Protein AF-R8VXM8-F1 (afdb_monomer)

Mean predicted aligned error: 6.57 Å

Solvent-accessible surface area (backbone atoms only — not comparable to full-atom values): 8649 Å² total; per-residue (Å²): 129,88,82,77,80,74,74,57,79,42,49,24,25,29,63,42,78,37,69,68,56,48,99,82,65,29,46,37,22,30,25,34,38,38,71,89,43,88,90,57,66,48,57,67,19,36,44,47,81,78,44,28,50,71,30,37,60,74,46,64,68,44,44,29,34,30,43,57,49,95,88,55,45,40,33,50,74,44,62,68,83,74,75,65,82,84,48,77,81,73,92,82,83,84,91,76,86,83,92,84,81,93,67,97,72,86,87,64,95,89,63,77,56,66,59,97,85,43,45,63,69,66,40,66,48,88,50,102,90,47,71,51,73,55,67,131

Nearest PDB structures (foldseek):
  1t9h-assembly1_A  TM=6.965E-01  e=4.673E-02  Bacillus subtilis
  3jai-assembly1_cc  TM=6.884E-01  e=2.245E-01  Oryctolagus cuniculus
  3vto-assembly2_Q  TM=4.733E-01  e=1.779E-01  Muvirus mu
  3sgi-assembly1_A  TM=5.056E-01  e=6.390E-01  Mycobacterium tuberculosis
  3vto-assembly2_P  TM=3.996E-01  e=3.372E-01  Muvirus mu

Radius of gyration: 23.47 Å; Cα contacts (8 Å, |Δi|>4): 228; chains: 1; bounding box: 50×30×82 Å

Secondary structure (DSSP, 8-state):
---------EEEEEEEEEEEE-TTS-EEEEEEEESSSTT-PPSPEE--GGGSHHHHT--TT-EEEEEE-TTS-EEEEEESS----S---S-----SS-----SS----SSS--EETTEETTT---EETTEEPPPP-

pLDDT: mean 91.19, std 10.2, range [43.78, 98.25]

Organism: NCBI:txid1203606

Structure (mmCIF, N/CA/C/O backbone):
data_AF-R8VXM8-F1
#
_entry.id   AF-R8VXM8-F1
#
loop_
_atom_site.group_PDB
_atom_site.id
_atom_site.type_symbol
_atom_site.label_atom_id
_atom_site.label_alt_id
_atom_site.label_comp_id
_atom_site.label_asym_id
_atom_site.label_entity_id
_atom_site.label_seq_id
_atom_site.pdbx_PDB_ins_code
_atom_site.Cartn_x
_atom_site.Cartn_y
_atom_site.Cartn_z
_atom_site.occupancy
_atom_site.B_iso_or_equiv
_atom_site.auth_seq_id
_atom_site.auth_comp_id
_atom_site.auth_asym_id
_atom_site.auth_atom_id
_atom_site.pdbx_PDB_model_num
ATOM 1 N N . MET A 1 1 ? -6.978 19.017 39.119 1.00 49.22 1 MET A N 1
ATOM 2 C CA . MET A 1 1 ? -7.126 17.578 38.811 1.00 49.22 1 MET A CA 1
ATOM 3 C C . MET A 1 1 ? -6.065 17.244 37.779 1.00 49.22 1 MET A C 1
ATOM 5 O O . MET A 1 1 ? -5.981 18.011 36.827 1.00 49.22 1 MET A O 1
ATOM 9 N N . PRO A 1 2 ? -5.220 16.216 37.955 1.00 43.78 2 PRO A N 1
ATOM 10 C CA . PRO A 1 2 ? -4.319 15.823 36.886 1.00 43.78 2 PRO A CA 1
ATOM 11 C C . PRO A 1 2 ? -5.177 15.218 35.773 1.00 43.78 2 PRO A C 1
ATOM 13 O O . PRO A 1 2 ? -5.813 14.182 35.950 1.00 43.78 2 PRO A O 1
ATOM 16 N N . ASN A 1 3 ? -5.241 15.919 34.650 1.00 51.59 3 ASN A N 1
ATOM 17 C CA . ASN A 1 3 ? -5.705 15.419 33.367 1.00 51.59 3 ASN A CA 1
ATOM 18 C C . ASN A 1 3 ? -4.742 14.321 32.905 1.00 51.59 3 ASN A C 1
ATOM 20 O O . ASN A 1 3 ? -3.797 14.567 32.161 1.00 51.59 3 ASN A O 1
ATOM 24 N N . SER A 1 4 ? -4.943 13.098 33.388 1.00 52.44 4 SER A N 1
ATOM 25 C CA . SER A 1 4 ? -4.229 11.954 32.828 1.00 52.44 4 SER A CA 1
ATOM 26 C C . SER A 1 4 ? -4.879 11.610 31.491 1.00 52.44 4 SER A C 1
ATOM 28 O O . SER A 1 4 ? -5.724 10.723 31.413 1.00 52.44 4 SER A O 1
ATOM 30 N N . ASN A 1 5 ? -4.506 12.359 30.450 1.00 56.03 5 ASN A N 1
ATOM 31 C CA . ASN A 1 5 ? -4.751 12.023 29.050 1.00 56.03 5 ASN A CA 1
ATOM 32 C C . ASN A 1 5 ? -3.917 10.789 28.696 1.00 56.03 5 ASN A C 1
ATOM 34 O O . ASN A 1 5 ? -2.928 10.868 27.967 1.00 56.03 5 ASN A O 1
ATOM 38 N N . THR A 1 6 ? -4.279 9.634 29.248 1.00 61.75 6 THR A N 1
ATOM 39 C CA . THR A 1 6 ? -3.649 8.369 28.883 1.00 61.75 6 THR A CA 1
ATOM 40 C C . THR A 1 6 ? -4.278 7.901 27.574 1.00 61.75 6 THR A C 1
ATOM 42 O O . THR A 1 6 ? -5.149 7.034 27.557 1.00 61.75 6 THR A O 1
ATOM 45 N N . GLN A 1 7 ? -3.860 8.505 26.461 1.00 68.62 7 GLN A N 1
ATOM 46 C CA . GLN A 1 7 ? -4.148 7.975 25.130 1.00 68.62 7 GLN A CA 1
ATOM 47 C C . GLN A 1 7 ? -3.354 6.678 24.972 1.00 68.62 7 GLN A C 1
ATOM 49 O O . GLN A 1 7 ? -2.144 6.679 24.756 1.00 68.62 7 GLN A O 1
ATOM 54 N N . MET A 1 8 ? -4.038 5.557 25.182 1.00 81.50 8 MET A N 1
ATOM 55 C CA . MET A 1 8 ? -3.454 4.228 25.063 1.00 81.50 8 MET A CA 1
ATOM 56 C C . MET A 1 8 ? -3.533 3.753 23.617 1.00 81.50 8 MET A C 1
ATOM 58 O O . MET A 1 8 ? -4.564 3.904 22.961 1.00 81.50 8 MET A O 1
ATOM 62 N N . ILE A 1 9 ? -2.462 3.118 23.143 1.00 91.56 9 ILE A N 1
ATOM 63 C CA . ILE A 1 9 ? -2.531 2.302 21.931 1.00 91.56 9 ILE A CA 1
ATOM 64 C C . ILE A 1 9 ? -3.417 1.098 22.243 1.00 91.56 9 ILE A C 1
ATOM 66 O O . ILE A 1 9 ? -3.219 0.405 23.243 1.00 91.56 9 ILE A O 1
ATOM 70 N N . GLN A 1 10 ? -4.406 0.874 21.390 1.00 92.19 10 GLN A N 1
ATOM 71 C CA . GLN A 1 10 ? -5.374 -0.203 21.513 1.00 92.19 10 GLN A CA 1
ATOM 72 C C . GLN A 1 10 ? -5.130 -1.258 20.441 1.00 92.19 10 GLN A C 1
ATOM 74 O O . GLN A 1 10 ? -4.455 -1.029 19.436 1.00 92.19 10 GLN A O 1
ATOM 79 N N . LYS A 1 11 ? -5.700 -2.435 20.677 1.00 94.12 11 LYS A N 1
ATOM 80 C CA . LYS A 1 11 ? -5.648 -3.579 19.776 1.00 94.12 11 LYS A CA 1
ATOM 81 C C . LYS A 1 11 ? -7.068 -3.978 19.394 1.00 94.12 11 LYS A C 1
ATOM 83 O O . LYS A 1 11 ? -7.986 -3.848 20.204 1.00 94.12 11 LYS A O 1
ATOM 88 N N . GLY A 1 12 ? -7.250 -4.439 18.166 1.00 95.56 12 GLY A N 1
ATOM 89 C CA . GLY A 1 12 ? -8.543 -4.888 17.668 1.00 95.56 12 GLY A CA 1
ATOM 90 C C . GLY A 1 12 ? -8.430 -5.587 16.324 1.00 95.56 12 GLY A C 1
ATOM 91 O O . GLY A 1 12 ? -7.333 -5.759 15.795 1.00 95.56 12 GLY A O 1
ATOM 92 N N . LYS A 1 13 ? -9.567 -5.990 15.762 1.00 97.00 13 LYS A N 1
ATOM 93 C CA . LYS A 1 13 ? -9.639 -6.599 14.427 1.00 97.00 13 LYS A CA 1
ATOM 94 C C . LYS A 1 13 ? -10.330 -5.668 13.450 1.00 97.00 13 LYS A C 1
ATOM 96 O O . LYS A 1 13 ? -11.340 -5.063 13.800 1.00 97.00 13 LYS A O 1
ATOM 101 N N . ILE A 1 14 ? -9.830 -5.571 12.224 1.00 97.62 14 ILE A N 1
ATOM 102 C CA . ILE A 1 14 ? -10.522 -4.851 11.153 1.00 97.62 14 ILE A CA 1
ATOM 103 C C . ILE A 1 14 ? -11.934 -5.429 10.999 1.00 97.62 14 ILE A C 1
ATOM 105 O O . ILE A 1 14 ? -12.114 -6.638 10.868 1.00 97.62 14 ILE A O 1
ATOM 109 N N . SER A 1 15 ? -12.933 -4.555 10.995 1.00 96.88 15 SER A N 1
ATOM 110 C CA . SER A 1 15 ? -14.327 -4.888 10.704 1.00 96.88 15 SER A CA 1
ATOM 111 C C . SER A 1 15 ? -14.671 -4.586 9.247 1.00 96.88 15 SER A C 1
ATOM 113 O O . SER A 1 15 ? -15.324 -5.392 8.592 1.00 96.88 15 SER A O 1
ATOM 115 N N . SER A 1 16 ? -14.248 -3.429 8.734 1.00 97.56 16 SER A N 1
ATOM 116 C CA . SER A 1 16 ? -14.479 -3.008 7.350 1.00 97.56 16 SER A CA 1
ATOM 117 C C . SER A 1 16 ? -13.353 -2.098 6.870 1.00 97.56 16 SER A C 1
ATOM 119 O O . SER A 1 16 ? -12.735 -1.393 7.667 1.00 97.56 16 SER A O 1
ATOM 121 N N . ILE A 1 17 ? -13.117 -2.106 5.558 1.00 97.81 17 ILE A N 1
ATOM 122 C CA . ILE A 1 17 ? -12.285 -1.124 4.858 1.00 97.81 17 ILE A CA 1
ATOM 123 C C . ILE A 1 17 ? -13.224 -0.231 4.033 1.00 97.81 17 ILE A C 1
ATOM 125 O O . I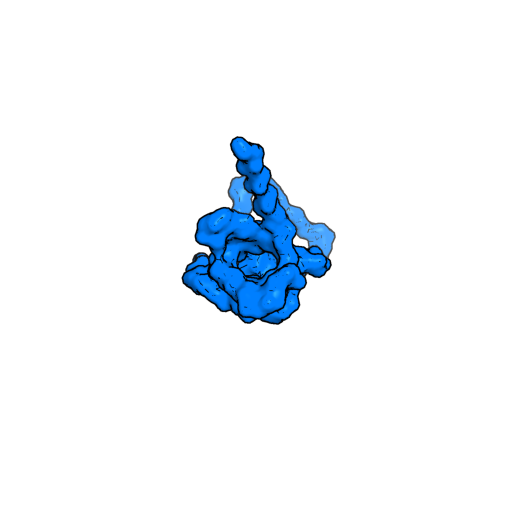LE A 1 17 ? -14.023 -0.730 3.227 1.00 97.81 17 ILE A O 1
ATOM 129 N N . GLU A 1 18 ? -13.155 1.084 4.233 1.00 96.75 18 GLU A N 1
ATOM 130 C CA . GLU A 1 18 ? -14.089 2.080 3.691 1.00 96.75 18 GLU A CA 1
ATOM 131 C C . GLU A 1 18 ? -13.439 3.464 3.483 1.00 96.75 18 GLU A C 1
ATOM 133 O O . GLU A 1 18 ? -12.223 3.634 3.593 1.00 96.75 18 GLU A O 1
ATOM 138 N N . GLY A 1 19 ? -14.252 4.468 3.157 1.00 95.19 19 GLY A N 1
ATOM 139 C CA . GLY A 1 19 ? -13.793 5.822 2.854 1.00 95.19 19 GLY A CA 1
ATOM 140 C C . GLY A 1 19 ? -13.464 6.034 1.381 1.00 95.19 19 GLY A C 1
ATOM 141 O O . GLY A 1 19 ? -13.457 5.094 0.581 1.00 95.19 19 GLY A O 1
ATOM 142 N N . GLU A 1 20 ? -13.206 7.295 1.046 1.00 96.31 20 GLU A N 1
ATOM 143 C CA . GLU A 1 20 ? -12.876 7.700 -0.316 1.00 96.31 20 GLU A CA 1
ATOM 144 C C . GLU A 1 20 ? -11.563 7.050 -0.770 1.00 96.31 20 GLU A C 1
ATOM 146 O O . GLU A 1 20 ? -10.606 7.012 0.019 1.00 96.31 20 GLU A O 1
ATOM 151 N N . PRO A 1 21 ? -11.504 6.527 -2.006 1.00 96.25 21 PRO A N 1
ATOM 152 C CA . PRO A 1 21 ? -10.272 6.011 -2.582 1.00 96.25 21 PRO A CA 1
ATOM 153 C C . PRO A 1 21 ? -9.202 7.098 -2.716 1.00 96.25 21 PRO A C 1
ATOM 155 O O . PRO A 1 21 ? -9.505 8.252 -3.023 1.00 96.25 21 PRO A O 1
ATOM 158 N N . ASP A 1 22 ? -7.938 6.734 -2.518 1.00 94.31 22 ASP A N 1
ATOM 159 C CA . ASP A 1 22 ? -6.815 7.600 -2.859 1.00 94.31 22 ASP A CA 1
ATOM 160 C C . ASP A 1 22 ? -6.442 7.509 -4.350 1.00 94.31 22 ASP A C 1
ATOM 162 O O . ASP A 1 22 ? -7.156 6.928 -5.169 1.00 94.31 22 ASP A O 1
ATOM 166 N N . ARG A 1 23 ? -5.305 8.111 -4.724 1.00 93.44 23 ARG A N 1
ATOM 167 C CA . ARG A 1 23 ? -4.813 8.145 -6.111 1.00 93.44 23 ARG A CA 1
ATOM 168 C C . ARG A 1 23 ? -4.587 6.760 -6.736 1.00 93.44 23 ARG A C 1
ATOM 170 O O . ARG A 1 23 ? -4.565 6.671 -7.957 1.00 93.44 23 ARG A O 1
ATOM 177 N N . ASN A 1 24 ? -4.384 5.723 -5.921 1.00 92.81 24 ASN A N 1
ATOM 178 C CA . ASN A 1 24 ? -4.174 4.347 -6.367 1.00 92.81 24 ASN A CA 1
ATOM 179 C C . ASN A 1 24 ? -5.495 3.553 -6.409 1.00 92.81 24 ASN A C 1
ATOM 181 O O . ASN A 1 24 ? -5.491 2.382 -6.773 1.00 92.81 24 ASN A O 1
ATOM 185 N N . GLY A 1 25 ? -6.625 4.171 -6.044 1.00 95.00 25 GLY A N 1
ATOM 186 C CA . GLY A 1 25 ? -7.909 3.487 -5.890 1.00 95.00 25 GLY A CA 1
ATOM 187 C C . GLY A 1 25 ? -8.074 2.791 -4.535 1.00 95.00 25 GLY A C 1
ATOM 188 O O . GLY A 1 25 ? -9.091 2.133 -4.307 1.00 95.00 25 GLY A O 1
ATOM 189 N N . ASP A 1 26 ? -7.121 2.963 -3.616 1.00 96.31 26 ASP A N 1
ATOM 190 C CA . ASP A 1 26 ? -7.148 2.306 -2.318 1.00 96.31 26 ASP A CA 1
ATOM 191 C C . ASP A 1 26 ? -7.982 3.094 -1.311 1.00 96.31 26 ASP A C 1
ATOM 193 O O . ASP A 1 26 ? -7.795 4.294 -1.096 1.00 96.31 26 ASP A O 1
ATOM 197 N N . LYS A 1 27 ? -8.893 2.397 -0.636 1.00 97.44 27 LYS A N 1
ATOM 198 C CA . LYS A 1 27 ? -9.699 2.959 0.449 1.00 97.44 27 LYS A CA 1
ATOM 199 C C . LYS A 1 27 ? -8.817 3.465 1.595 1.00 97.44 27 LYS A C 1
ATOM 201 O O . LYS A 1 27 ? -7.828 2.839 1.977 1.00 97.44 27 LYS A O 1
ATOM 206 N N . THR A 1 28 ? -9.203 4.598 2.171 1.00 97.88 28 THR A N 1
ATOM 207 C CA . THR A 1 28 ? -8.338 5.381 3.069 1.00 97.88 28 THR A CA 1
ATOM 208 C C . THR A 1 28 ? -8.644 5.224 4.553 1.00 97.88 28 THR A C 1
ATOM 210 O O . THR A 1 28 ? -7.869 5.699 5.387 1.00 97.88 28 THR A O 1
ATOM 213 N N . THR A 1 29 ? -9.742 4.555 4.909 1.00 98.06 29 THR A N 1
ATOM 214 C CA . THR A 1 29 ? -10.159 4.372 6.302 1.00 98.06 29 THR A CA 1
ATOM 215 C C . THR A 1 29 ? -10.614 2.944 6.581 1.00 98.06 29 THR A C 1
ATOM 217 O O . THR A 1 29 ? -10.975 2.188 5.682 1.00 98.06 29 THR A O 1
ATOM 220 N N . ALA A 1 30 ? -10.595 2.554 7.848 1.00 97.94 30 ALA A N 1
ATOM 221 C CA . ALA A 1 30 ? -11.103 1.268 8.289 1.00 97.94 30 ALA A CA 1
ATOM 222 C C . ALA A 1 30 ? -11.801 1.391 9.632 1.00 97.94 30 ALA A C 1
ATOM 224 O O . ALA A 1 30 ? -11.462 2.235 10.462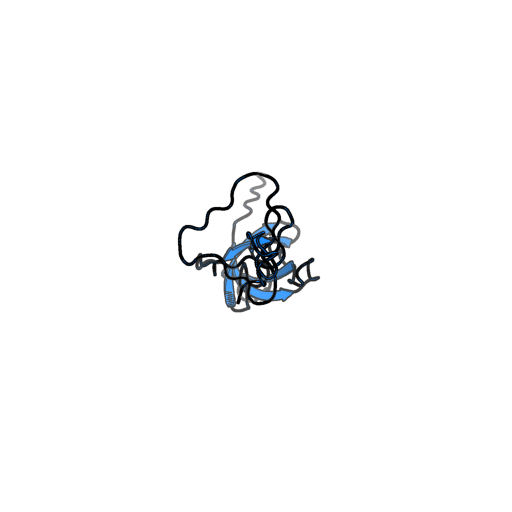 1.00 97.94 30 ALA A O 1
ATOM 225 N N . ARG A 1 31 ? -12.754 0.501 9.869 1.00 97.06 31 ARG A N 1
ATOM 226 C CA . ARG A 1 31 ? -13.348 0.317 11.188 1.00 97.06 31 ARG A CA 1
ATOM 227 C C . ARG A 1 31 ? -12.701 -0.853 11.890 1.00 97.06 31 ARG A C 1
ATOM 229 O O . ARG A 1 31 ? -12.377 -1.854 11.253 1.00 97.06 31 ARG A O 1
ATOM 236 N N . VAL A 1 32 ? -12.568 -0.745 13.202 1.00 96.62 32 VAL A N 1
ATOM 237 C CA . VAL A 1 32 ? -11.960 -1.768 14.045 1.00 96.62 32 VAL A CA 1
ATOM 238 C C . VAL A 1 32 ? -12.970 -2.206 15.097 1.00 96.62 32 VAL A C 1
ATOM 240 O O . VAL A 1 32 ? -13.711 -1.389 15.638 1.00 96.62 32 VAL A O 1
ATOM 243 N N . LEU A 1 33 ? -13.015 -3.503 15.371 1.00 95.31 33 LEU A N 1
ATOM 244 C CA . LEU A 1 33 ? -13.645 -4.066 16.554 1.00 95.31 33 LEU A CA 1
ATOM 245 C C . LEU A 1 33 ? -12.579 -4.135 17.664 1.00 95.31 33 LEU A C 1
ATOM 247 O O . LEU A 1 33 ? -11.633 -4.922 17.522 1.00 95.31 33 LEU A O 1
ATOM 251 N N . PRO A 1 34 ? -12.671 -3.309 18.721 1.00 93.75 34 PRO A N 1
ATOM 252 C CA . PRO A 1 34 ? -11.711 -3.305 19.822 1.00 93.75 34 PRO A CA 1
ATOM 253 C C . PRO A 1 34 ? -11.661 -4.658 20.538 1.00 93.75 34 PRO A C 1
ATOM 255 O O . PRO A 1 34 ? -12.698 -5.251 20.810 1.00 93.75 34 PRO A O 1
ATOM 258 N N . SER A 1 35 ? -10.470 -5.125 20.919 1.00 90.19 35 SER A N 1
ATOM 259 C CA . SER A 1 35 ? -10.318 -6.368 21.697 1.00 90.19 35 SER A CA 1
ATOM 260 C C . SER A 1 35 ? -10.747 -6.233 23.163 1.00 90.19 35 SER A C 1
ATOM 262 O O . SER A 1 35 ? -10.943 -7.238 23.834 1.00 90.19 35 SER A O 1
ATOM 264 N N . THR A 1 36 ? -10.830 -5.009 23.689 1.00 80.94 36 THR A N 1
ATOM 265 C CA . THR A 1 36 ? -11.153 -4.723 25.101 1.00 80.94 36 THR A CA 1
ATOM 266 C C . THR A 1 36 ? -12.601 -4.292 25.323 1.00 80.94 36 THR A C 1
ATOM 268 O O . THR A 1 36 ? -13.020 -4.137 26.467 1.00 80.94 36 THR A O 1
ATOM 271 N N . ALA A 1 37 ? -13.358 -4.073 24.249 1.00 72.25 37 ALA A N 1
ATOM 272 C CA . ALA A 1 37 ? -14.748 -3.648 24.296 1.00 72.25 37 ALA A CA 1
ATOM 273 C C . ALA A 1 37 ? -15.525 -4.409 23.223 1.00 72.25 37 ALA A C 1
ATOM 275 O O . ALA A 1 37 ? -15.705 -3.936 22.098 1.00 72.25 37 ALA A O 1
ATOM 276 N N . ASP A 1 38 ? -15.970 -5.608 23.590 1.00 60.81 38 ASP A N 1
ATOM 277 C CA . ASP A 1 38 ? -16.847 -6.403 22.743 1.00 60.81 38 ASP A CA 1
ATOM 278 C C . ASP A 1 38 ? -18.126 -5.602 22.482 1.00 60.81 38 ASP A C 1
ATOM 280 O O . ASP A 1 38 ? -18.760 -5.136 23.427 1.00 60.81 38 ASP A O 1
ATOM 284 N N . SER A 1 39 ? -18.493 -5.462 21.202 1.00 65.44 39 SER A N 1
ATOM 285 C CA . SER A 1 39 ? -19.744 -4.911 20.636 1.00 65.44 39 SER A CA 1
ATOM 286 C C . SER A 1 39 ? -19.803 -3.452 20.149 1.00 65.44 39 SER A C 1
ATOM 288 O O . SER A 1 39 ? -20.775 -3.117 19.471 1.00 65.44 39 SER A O 1
ATOM 290 N N . LEU A 1 40 ? -18.778 -2.609 20.337 1.00 83.62 40 LEU A N 1
ATOM 291 C CA . LEU A 1 40 ? -18.748 -1.266 19.724 1.00 83.62 40 LEU A CA 1
ATOM 292 C C . LEU A 1 40 ? -17.647 -1.144 18.667 1.00 83.62 40 LEU A C 1
ATOM 294 O O . LEU A 1 40 ? -16.463 -1.092 18.979 1.00 83.62 40 LEU A O 1
ATOM 298 N N . VAL A 1 41 ? -18.054 -1.064 17.399 1.00 89.62 41 VAL A N 1
ATOM 299 C CA . VAL A 1 41 ? -17.150 -0.795 16.275 1.00 89.62 41 VAL A CA 1
ATOM 300 C C . VAL A 1 41 ? -16.700 0.667 16.317 1.00 89.62 41 VAL A C 1
ATOM 302 O O . VAL A 1 41 ? -17.507 1.566 16.566 1.00 89.62 41 VAL A O 1
ATOM 305 N N . THR A 1 42 ? -15.420 0.925 16.046 1.00 92.56 42 THR A N 1
ATOM 306 C CA . THR A 1 42 ? -14.888 2.291 16.017 1.00 92.56 42 THR A CA 1
ATOM 307 C C . THR A 1 42 ? -15.573 3.151 14.948 1.00 92.56 42 THR A C 1
ATOM 309 O O . THR A 1 42 ? -16.130 2.669 13.950 1.00 92.56 42 THR A O 1
ATOM 312 N N . ARG A 1 43 ? -15.459 4.476 15.097 1.00 93.75 43 ARG A N 1
ATOM 313 C CA . ARG A 1 43 ? -15.562 5.383 13.944 1.00 93.75 43 ARG A CA 1
ATOM 314 C C . ARG A 1 43 ? -14.470 5.027 12.914 1.00 93.75 43 ARG A C 1
ATOM 316 O O . ARG A 1 43 ? -13.506 4.346 13.277 1.00 93.75 43 ARG A O 1
ATOM 323 N N . PRO A 1 44 ? -14.603 5.449 11.645 1.00 96.69 44 PRO A N 1
ATOM 324 C CA . PRO A 1 44 ? -13.573 5.191 10.644 1.00 96.69 44 PRO A CA 1
ATOM 325 C C . PRO A 1 44 ? -12.232 5.773 11.101 1.00 96.69 44 PRO A C 1
ATOM 327 O O . PRO A 1 44 ? -12.119 6.974 11.348 1.00 96.69 44 PRO A O 1
ATOM 330 N N . LEU A 1 45 ? -11.236 4.906 11.244 1.00 97.38 45 LEU A N 1
ATOM 331 C CA . LEU A 1 45 ? -9.860 5.260 11.558 1.00 97.38 45 LEU A CA 1
ATOM 332 C C . LEU A 1 45 ? -9.082 5.400 10.256 1.00 97.38 45 LEU A C 1
ATOM 334 O O . LEU A 1 45 ? -9.286 4.634 9.315 1.00 97.38 45 LEU A O 1
ATOM 338 N N . THR A 1 46 ? -8.165 6.358 10.203 1.00 98.12 46 THR A N 1
ATOM 339 C CA . THR A 1 46 ? -7.323 6.571 9.025 1.00 98.12 46 THR A CA 1
ATOM 340 C C . THR A 1 46 ? -6.370 5.394 8.838 1.00 98.12 46 THR A C 1
ATOM 342 O O . THR A 1 46 ? -5.674 4.999 9.774 1.00 98.12 46 THR A O 1
ATOM 345 N N . ILE A 1 47 ? -6.294 4.865 7.618 1.00 98.25 47 ILE A N 1
ATOM 346 C CA . ILE A 1 47 ? -5.235 3.945 7.202 1.00 98.25 47 ILE A CA 1
ATOM 347 C C . ILE A 1 47 ? -4.0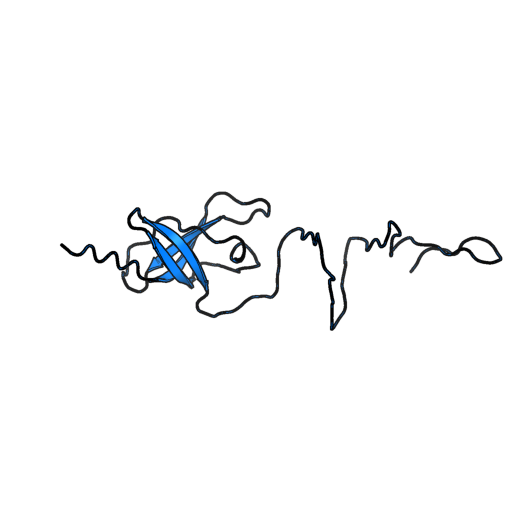75 4.806 6.675 1.00 98.25 47 ILE A C 1
ATOM 349 O O . ILE A 1 47 ? -4.251 5.517 5.671 1.00 98.25 47 ILE A O 1
ATOM 353 N N . PRO A 1 48 ? -2.891 4.795 7.316 1.00 96.75 48 PRO A N 1
ATOM 354 C CA . PRO A 1 48 ? -1.703 5.435 6.761 1.00 96.75 48 PRO A CA 1
ATOM 355 C C . PRO A 1 48 ? -1.397 4.897 5.365 1.00 96.75 48 PRO A C 1
ATOM 357 O O . PRO A 1 48 ? -1.622 3.723 5.094 1.00 96.75 48 PRO A O 1
ATOM 360 N N . TRP A 1 49 ? -0.856 5.739 4.484 1.00 94.25 49 TRP A N 1
ATOM 361 C CA . TRP A 1 49 ? -0.630 5.396 3.073 1.00 94.25 49 TRP A CA 1
ATOM 362 C C . TRP A 1 49 ? 0.143 4.080 2.867 1.00 94.25 49 TRP A C 1
ATOM 364 O O . TRP A 1 49 ? -0.159 3.344 1.939 1.00 94.25 49 TRP A O 1
ATOM 374 N N . TYR A 1 50 ? 1.080 3.749 3.761 1.00 92.88 50 TYR A N 1
ATOM 375 C CA . TYR A 1 50 ? 1.903 2.538 3.684 1.00 92.88 50 TYR A CA 1
ATOM 376 C C . TYR A 1 50 ? 1.186 1.253 4.143 1.00 92.88 50 TYR A C 1
ATOM 378 O O . TYR A 1 50 ? 1.765 0.176 4.063 1.00 92.88 50 TYR A O 1
ATOM 386 N N . LEU A 1 51 ? -0.051 1.349 4.646 1.00 96.62 51 LEU A N 1
ATOM 387 C CA . LEU A 1 51 ? -0.901 0.206 5.012 1.00 96.62 51 LEU A CA 1
ATOM 388 C C . LEU A 1 51 ? -2.123 0.054 4.095 1.00 96.62 51 LEU A C 1
ATOM 390 O O . LEU A 1 51 ? -2.994 -0.775 4.359 1.00 96.62 51 LEU A O 1
ATOM 394 N N . ARG A 1 52 ? -2.229 0.868 3.045 1.00 95.94 52 ARG A N 1
ATOM 395 C CA . ARG A 1 52 ? -3.347 0.805 2.099 1.00 95.94 52 ARG A CA 1
ATOM 396 C C . ARG A 1 52 ? -3.122 -0.280 1.051 1.00 95.94 52 ARG A C 1
ATOM 398 O O . ARG A 1 52 ? -1.983 -0.687 0.814 1.00 95.94 52 ARG A O 1
ATOM 405 N N . GLY A 1 53 ? -4.220 -0.735 0.449 1.00 95.00 53 GLY A N 1
ATOM 406 C CA . GLY A 1 53 ? -4.206 -1.682 -0.665 1.00 95.00 53 GLY A CA 1
ATOM 407 C C . GLY A 1 53 ? -3.390 -2.942 -0.394 1.00 95.00 53 GLY A C 1
ATOM 408 O O . GLY A 1 53 ? -3.294 -3.415 0.743 1.00 95.00 53 GLY A O 1
ATOM 409 N N . ASP A 1 54 ? -2.742 -3.435 -1.446 1.00 95.38 54 ASP A N 1
ATOM 410 C CA . ASP A 1 54 ? -1.873 -4.615 -1.400 1.00 95.38 54 ASP A CA 1
ATOM 411 C C . ASP A 1 54 ? -0.613 -4.405 -0.544 1.00 95.38 54 ASP A C 1
ATOM 413 O O . ASP A 1 54 ? -0.012 -5.379 -0.098 1.00 95.38 54 ASP A O 1
ATOM 417 N N . MET A 1 55 ? -0.216 -3.153 -0.270 1.00 94.69 55 MET A N 1
ATOM 418 C CA . MET A 1 55 ? 0.959 -2.859 0.559 1.00 94.69 55 MET A CA 1
ATOM 419 C C . MET A 1 55 ? 0.732 -3.262 2.015 1.00 94.69 55 MET A C 1
ATOM 421 O O . MET A 1 55 ? 1.566 -3.946 2.601 1.00 94.69 55 MET A O 1
ATOM 425 N N . GLY A 1 56 ? -0.398 -2.856 2.603 1.00 94.81 56 GLY A N 1
ATOM 426 C CA . GLY A 1 56 ? -0.766 -3.282 3.956 1.00 94.81 56 GLY A CA 1
ATOM 427 C C . GLY A 1 56 ? -1.538 -4.593 3.991 1.00 94.81 56 GLY A C 1
ATOM 428 O O . GLY A 1 56 ? -1.505 -5.288 5.007 1.00 94.81 56 GLY A O 1
ATOM 429 N N . ASN A 1 57 ? -2.224 -4.936 2.896 1.00 95.69 57 ASN A N 1
ATOM 430 C CA . ASN A 1 57 ? -3.092 -6.104 2.773 1.00 95.69 57 ASN A CA 1
ATOM 431 C C . ASN A 1 57 ? -4.050 -6.235 3.978 1.00 95.69 57 ASN A C 1
ATOM 433 O O . ASN A 1 57 ? -4.133 -7.272 4.639 1.00 95.69 57 ASN A O 1
ATOM 437 N N . LEU A 1 58 ? -4.710 -5.124 4.328 1.00 96.69 58 LEU A N 1
ATOM 438 C CA . LEU A 1 58 ? -5.695 -5.080 5.405 1.00 96.69 58 LEU A CA 1
ATOM 439 C C . LEU A 1 58 ? -7.036 -5.622 4.907 1.00 96.69 58 LEU A C 1
ATOM 441 O O . LEU A 1 58 ? -7.599 -5.132 3.930 1.00 96.69 58 LEU A O 1
ATOM 445 N N . SER A 1 59 ? -7.597 -6.578 5.638 1.00 96.38 59 SER A N 1
ATOM 446 C CA . SER A 1 59 ? -8.919 -7.141 5.369 1.00 96.38 59 SER A CA 1
ATOM 447 C C . SER A 1 59 ? -9.676 -7.382 6.677 1.00 96.38 59 SER A C 1
ATOM 449 O O . SER A 1 59 ? -9.051 -7.444 7.739 1.00 96.38 59 SER A O 1
ATOM 451 N N . PRO A 1 60 ? -11.012 -7.544 6.645 1.00 97.31 60 PRO A N 1
ATOM 452 C CA . PRO A 1 60 ? -11.770 -7.929 7.829 1.00 97.31 60 PRO A CA 1
ATOM 453 C C . PRO A 1 60 ? -11.162 -9.144 8.542 1.00 97.31 60 PRO A C 1
ATOM 455 O O . PR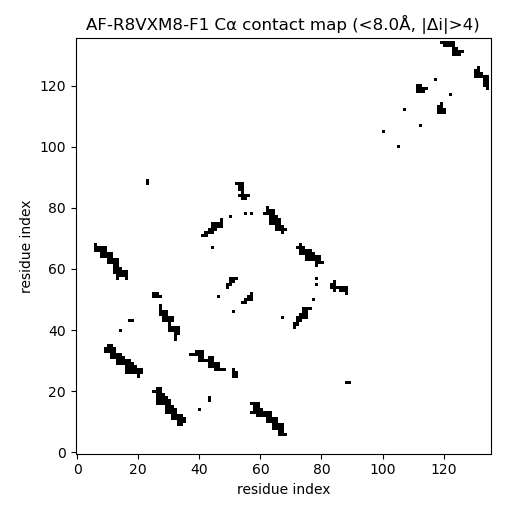O A 1 60 ? -10.727 -10.101 7.902 1.00 97.31 60 PRO A O 1
ATOM 458 N N . GLY A 1 61 ? -11.111 -9.088 9.872 1.00 96.25 61 GLY A N 1
ATOM 459 C CA . GLY A 1 61 ? -10.503 -10.109 10.725 1.00 96.25 61 GLY A CA 1
ATOM 460 C C . GLY A 1 61 ? -9.005 -9.928 10.993 1.00 96.25 61 GLY A C 1
ATOM 461 O O . GLY A 1 61 ? -8.529 -10.475 11.989 1.00 96.25 61 GLY A O 1
ATOM 462 N N . VAL A 1 62 ? -8.285 -9.136 10.185 1.00 97.19 62 VAL A N 1
ATOM 463 C CA . VAL A 1 62 ? -6.866 -8.824 10.428 1.00 97.19 62 VAL A CA 1
ATOM 464 C C . VAL A 1 62 ? -6.726 -8.055 11.732 1.00 97.19 62 VAL A C 1
ATOM 466 O O . VAL A 1 62 ? -7.442 -7.087 11.987 1.00 97.19 62 VAL A O 1
ATOM 469 N N . GLU A 1 63 ? -5.799 -8.502 12.568 1.00 97.19 63 GLU A N 1
ATOM 470 C CA . GLU A 1 63 ? -5.545 -7.910 13.870 1.00 97.19 63 GLU A CA 1
ATOM 471 C C . GLU A 1 63 ? -4.572 -6.731 13.748 1.00 97.19 63 GLU A C 1
ATOM 473 O O . GLU A 1 63 ? -3.522 -6.841 13.114 1.00 97.19 63 GLU A O 1
ATOM 478 N N . VAL A 1 64 ? -4.9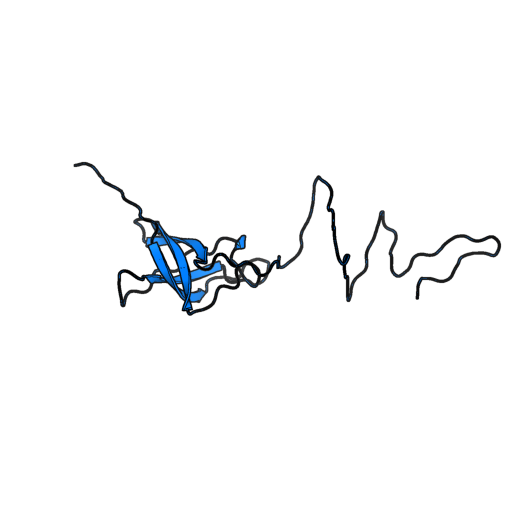21 -5.592 14.348 1.00 97.62 64 VAL A N 1
ATOM 479 C CA . VAL A 1 64 ? -4.188 -4.327 14.224 1.00 97.62 64 VAL A CA 1
ATOM 480 C C . VAL A 1 64 ? -3.995 -3.641 15.573 1.00 97.62 64 VAL A C 1
ATOM 482 O O . VAL A 1 64 ? -4.838 -3.740 16.469 1.00 97.62 64 VAL A O 1
ATOM 485 N N . ALA A 1 65 ? -2.895 -2.901 15.688 1.00 96.69 65 ALA A N 1
ATOM 486 C CA . ALA A 1 65 ? -2.737 -1.852 16.684 1.00 96.69 65 ALA A CA 1
ATOM 487 C C . ALA A 1 65 ? -3.243 -0.528 16.103 1.00 96.69 65 ALA A C 1
ATOM 489 O O . ALA A 1 65 ? -2.952 -0.192 14.952 1.00 96.69 65 ALA A O 1
ATOM 490 N N . TYR A 1 66 ? -3.974 0.245 16.897 1.00 95.69 66 TYR A N 1
ATOM 491 C CA . TYR A 1 66 ? -4.496 1.548 16.501 1.00 95.69 66 TYR A CA 1
ATOM 492 C C . TYR A 1 66 ? -4.473 2.529 17.67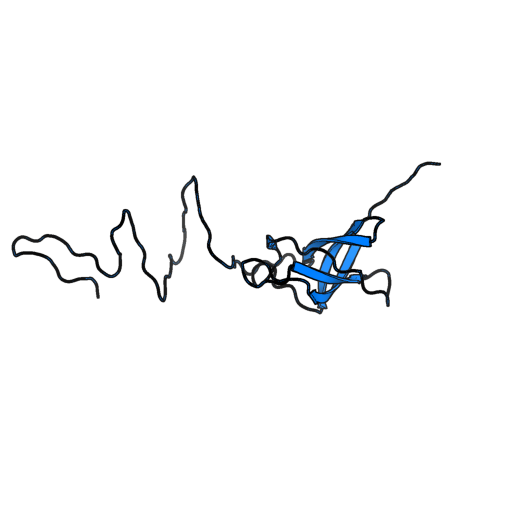4 1.00 95.69 66 TYR A C 1
ATOM 494 O O . TYR A 1 66 ? -4.472 2.138 18.841 1.00 95.69 66 TYR A O 1
ATOM 502 N N . ALA A 1 67 ? -4.454 3.819 17.358 1.00 93.94 67 ALA A N 1
ATOM 503 C CA . ALA A 1 67 ? -4.601 4.894 18.329 1.00 93.94 67 ALA A CA 1
ATOM 504 C C . ALA A 1 67 ? -5.878 5.678 18.031 1.00 93.94 67 ALA A C 1
ATOM 506 O O . ALA A 1 67 ? -6.245 5.864 16.867 1.00 93.94 67 ALA A O 1
ATOM 507 N N . MET A 1 68 ? -6.540 6.141 19.088 1.00 90.69 68 MET A N 1
ATOM 508 C CA . MET A 1 68 ? -7.759 6.932 18.998 1.00 90.69 68 MET A CA 1
ATOM 509 C C . MET A 1 68 ? -7.619 8.172 19.879 1.00 90.69 68 MET A C 1
ATOM 511 O O . MET A 1 68 ? -7.178 8.084 21.026 1.00 90.69 68 MET A O 1
ATOM 515 N N . PHE A 1 69 ? -7.969 9.320 19.319 1.00 90.25 69 PHE A N 1
ATOM 516 C CA . PHE A 1 69 ? -8.022 10.595 20.014 1.00 90.25 69 PHE A CA 1
ATOM 517 C C . PHE A 1 69 ? -9.357 10.741 20.753 1.00 90.25 69 PHE A C 1
ATOM 519 O O . PHE A 1 69 ? -10.318 10.008 20.509 1.00 90.25 69 PHE A O 1
ATOM 526 N N . GLU A 1 70 ? -9.428 11.708 21.664 1.00 87.56 70 GLU A N 1
ATOM 527 C CA . GLU A 1 70 ? -10.615 11.956 22.495 1.00 87.56 70 GLU A CA 1
ATOM 528 C C . GLU A 1 70 ? -11.855 12.362 21.684 1.00 87.56 70 GLU A C 1
ATOM 530 O O . GLU A 1 70 ? -12.980 12.112 22.110 1.00 87.56 70 GLU A O 1
ATOM 535 N N . ASP A 1 71 ? -11.670 12.929 20.489 1.00 88.00 71 ASP A N 1
ATOM 536 C CA . ASP A 1 71 ? -12.756 13.263 19.557 1.00 88.00 71 ASP A CA 1
ATOM 537 C C . ASP A 1 71 ? -13.281 12.045 18.758 1.00 88.00 71 ASP A C 1
ATOM 539 O O . ASP A 1 71 ? -14.193 12.162 17.929 1.00 88.00 71 ASP A O 1
ATOM 543 N N . GLY A 1 72 ? -12.719 10.856 19.007 1.00 86.50 72 GLY A N 1
ATOM 544 C CA . GLY A 1 72 ? -13.054 9.599 18.344 1.00 86.50 72 GLY A CA 1
ATOM 545 C C . GLY A 1 72 ? -12.453 9.439 16.947 1.00 86.50 72 GLY A C 1
ATOM 546 O O . GLY A 1 72 ? -12.771 8.459 16.272 1.00 86.50 72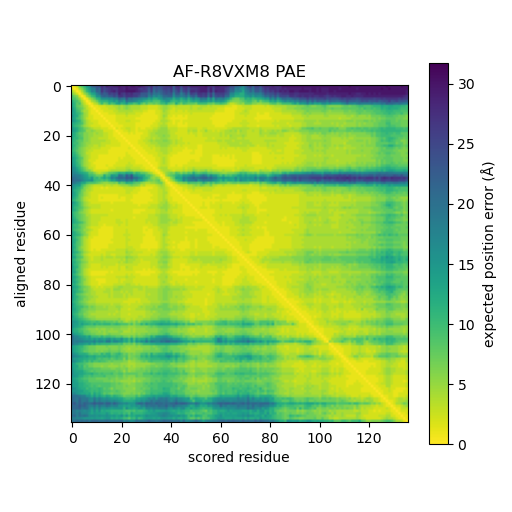 GLY A O 1
ATOM 547 N N . THR A 1 73 ? -11.621 10.378 16.488 1.00 91.75 73 THR A N 1
ATOM 548 C CA . THR A 1 73 ? -10.772 10.182 15.307 1.00 91.75 73 THR A CA 1
ATOM 549 C C . THR A 1 73 ? -9.542 9.355 15.676 1.00 91.75 73 THR A C 1
ATOM 551 O O . THR A 1 73 ? -9.251 9.125 16.849 1.00 91.75 73 THR A O 1
ATOM 554 N N . GLY A 1 74 ? -8.805 8.859 14.686 1.00 94.62 74 GLY A N 1
ATOM 555 C CA . GLY A 1 74 ? -7.615 8.066 14.958 1.00 94.62 74 GLY A CA 1
ATOM 556 C C . GLY A 1 74 ? -6.998 7.467 13.710 1.00 94.62 74 GLY A C 1
ATOM 557 O O . GLY A 1 74 ? -7.394 7.776 12.581 1.00 94.62 74 GLY A O 1
ATOM 558 N N . LEU A 1 75 ? -6.021 6.597 13.933 1.00 97.12 75 LEU A N 1
ATOM 559 C CA . LEU A 1 75 ? -5.277 5.931 12.879 1.00 97.12 75 LEU A CA 1
ATOM 560 C C . LEU A 1 75 ? -4.887 4.509 13.269 1.00 97.12 75 LEU A C 1
ATOM 562 O O . LEU A 1 75 ? -4.624 4.207 14.436 1.00 97.12 75 LEU A O 1
ATOM 566 N N . ILE A 1 76 ? -4.802 3.655 12.258 1.00 97.75 76 ILE A N 1
ATOM 567 C CA . ILE A 1 76 ? -4.172 2.343 12.377 1.00 97.75 76 ILE A CA 1
ATOM 568 C C . ILE A 1 76 ? -2.659 2.537 12.347 1.00 97.75 76 ILE A C 1
ATOM 570 O O . ILE A 1 76 ? -2.145 3.298 11.534 1.00 97.75 76 ILE A O 1
ATOM 574 N N . LEU A 1 77 ? -1.953 1.854 13.243 1.00 96.38 77 LEU A N 1
ATOM 575 C CA . LEU A 1 77 ? -0.502 1.961 13.377 1.00 96.38 77 LEU A CA 1
ATOM 576 C C . LEU A 1 77 ? 0.213 0.828 12.645 1.00 96.38 77 LEU A C 1
ATOM 578 O O . LEU A 1 77 ? 1.202 1.067 11.963 1.00 96.38 77 LEU A O 1
ATOM 582 N N . SER A 1 78 ? -0.276 -0.403 12.797 1.00 96.75 78 SER A N 1
ATOM 583 C CA . SER A 1 78 ? 0.328 -1.587 12.183 1.00 96.75 78 SER A CA 1
ATOM 584 C C . SER A 1 78 ? -0.609 -2.785 12.263 1.00 96.75 78 SER A C 1
ATOM 586 O O . SER A 1 78 ? -1.478 -2.853 13.138 1.00 96.75 78 SER A O 1
ATOM 588 N N . ARG A 1 79 ? -0.367 -3.773 11.400 1.00 96.94 79 ARG A N 1
ATOM 589 C CA . ARG A 1 79 ? -0.809 -5.149 11.634 1.00 96.94 79 ARG A CA 1
ATOM 590 C C . ARG A 1 79 ? -0.049 -5.754 12.807 1.00 96.94 79 ARG A C 1
ATOM 592 O O . ARG A 1 79 ? 1.117 -5.429 13.032 1.00 96.94 79 ARG A O 1
ATOM 599 N N . MET A 1 80 ? -0.720 -6.627 13.544 1.00 96.88 80 MET A N 1
ATOM 600 C CA . MET A 1 80 ? -0.153 -7.304 14.712 1.00 96.88 80 MET A CA 1
ATOM 601 C C . MET A 1 80 ? 0.668 -8.543 14.355 1.00 96.88 80 MET A C 1
ATOM 603 O O . MET A 1 80 ? 1.406 -9.028 15.206 1.00 96.88 80 MET A O 1
ATOM 607 N N . ASP A 1 81 ? 0.558 -9.044 13.124 1.00 95.75 81 ASP A N 1
ATOM 608 C CA . ASP A 1 81 ? 1.378 -10.151 12.622 1.00 95.75 81 ASP A CA 1
ATOM 609 C C . ASP A 1 81 ? 2.756 -9.707 12.107 1.00 95.75 81 ASP A C 1
ATOM 611 O O . ASP A 1 81 ? 3.634 -10.544 11.943 1.00 95.75 81 ASP A O 1
ATOM 615 N N . GLY A 1 82 ? 2.971 -8.404 11.896 1.00 93.56 82 GLY A N 1
ATOM 616 C CA . GLY A 1 82 ? 4.250 -7.855 11.433 1.00 93.56 82 GLY A CA 1
ATOM 617 C C . GLY A 1 82 ? 4.596 -8.182 9.977 1.00 93.56 82 GLY A C 1
ATOM 618 O O . GLY A 1 82 ? 5.699 -7.864 9.536 1.00 93.56 82 GLY A O 1
ATOM 619 N N . GLU A 1 83 ? 3.675 -8.790 9.231 1.00 92.88 83 GLU A N 1
ATOM 620 C CA . GLU A 1 83 ? 3.908 -9.224 7.857 1.00 92.88 83 GLU A CA 1
ATOM 621 C C . GLU A 1 83 ? 3.810 -8.055 6.870 1.00 92.88 83 GLU A C 1
ATOM 623 O O . GLU A 1 83 ? 2.913 -7.209 6.953 1.00 92.88 83 GLU A O 1
ATOM 628 N N . TRP A 1 84 ? 4.699 -8.055 5.876 1.00 93.56 84 TRP A N 1
ATOM 629 C CA . TRP A 1 84 ? 4.630 -7.172 4.715 1.00 93.56 84 TRP A CA 1
ATOM 630 C C . TRP A 1 84 ? 4.836 -8.002 3.444 1.00 93.56 84 TRP A C 1
ATOM 632 O O . TRP A 1 84 ? 5.889 -8.624 3.299 1.00 93.56 84 TRP A O 1
ATOM 642 N N . PRO A 1 85 ? 3.887 -8.003 2.489 1.00 92.69 85 PRO A N 1
ATOM 643 C CA . PRO A 1 85 ? 4.000 -8.806 1.269 1.00 92.69 85 PRO A CA 1
ATOM 644 C C . PRO A 1 85 ? 5.139 -8.383 0.323 1.00 92.69 85 PRO A C 1
ATOM 646 O O . PRO A 1 85 ? 5.334 -9.027 -0.703 1.00 92.69 85 PRO A O 1
ATOM 649 N N . GLY A 1 86 ? 5.879 -7.308 0.626 1.00 93.56 86 GLY A N 1
ATOM 650 C CA . GLY A 1 86 ? 6.956 -6.803 -0.232 1.00 93.56 86 GLY A CA 1
ATOM 651 C C . GLY A 1 86 ? 6.449 -6.088 -1.488 1.00 93.56 86 GLY A C 1
ATOM 652 O O . GLY A 1 86 ? 7.188 -5.952 -2.460 1.00 93.56 86 GLY A O 1
ATOM 653 N N . ILE A 1 87 ? 5.190 -5.638 -1.477 1.00 93.69 87 ILE A N 1
ATOM 654 C CA . ILE A 1 87 ? 4.531 -4.964 -2.599 1.00 93.69 87 ILE A CA 1
ATOM 655 C C . ILE A 1 87 ? 4.432 -3.469 -2.297 1.00 93.69 87 ILE A C 1
ATOM 657 O O . ILE A 1 87 ? 4.041 -3.077 -1.196 1.00 93.69 87 ILE A O 1
ATOM 661 N N . VAL A 1 88 ? 4.759 -2.640 -3.290 1.00 93.69 88 VAL A N 1
ATOM 662 C CA . VAL A 1 88 ? 4.482 -1.199 -3.289 1.00 93.69 88 VAL A CA 1
ATOM 663 C C . VAL A 1 88 ? 3.612 -0.889 -4.513 1.00 93.69 88 VAL A C 1
ATOM 665 O O . VAL A 1 88 ? 4.108 -1.006 -5.633 1.00 93.69 88 VAL A O 1
ATOM 668 N N . PRO A 1 89 ? 2.326 -0.545 -4.332 1.00 92.12 89 PRO A N 1
ATOM 669 C CA . PRO A 1 89 ? 1.413 -0.285 -5.435 1.00 92.12 89 PRO A CA 1
ATOM 670 C C . PRO A 1 89 ? 1.594 1.122 -6.018 1.00 92.12 89 PRO A C 1
ATOM 672 O O . PRO A 1 89 ? 1.897 2.089 -5.308 1.00 92.12 89 PRO A O 1
ATOM 675 N N . GLY A 1 90 ? 1.312 1.238 -7.315 1.00 90.69 90 GLY A N 1
ATOM 676 C CA . GLY A 1 90 ? 1.384 2.489 -8.068 1.00 90.69 90 GLY A CA 1
ATOM 677 C C . GLY A 1 90 ? 2.809 2.928 -8.419 1.00 90.69 90 GLY A C 1
ATOM 678 O O . GLY A 1 90 ? 3.792 2.233 -8.162 1.00 90.69 90 GLY A O 1
ATOM 679 N N . ASP A 1 91 ? 2.908 4.110 -9.026 1.00 91.00 91 ASP A N 1
ATOM 680 C CA . ASP A 1 91 ? 4.174 4.628 -9.543 1.00 91.00 91 ASP A CA 1
ATOM 681 C C . ASP A 1 91 ? 5.103 5.139 -8.429 1.00 91.00 91 ASP A C 1
ATOM 683 O O . ASP A 1 91 ? 4.696 5.873 -7.517 1.00 91.00 91 ASP A O 1
ATOM 687 N N . ILE A 1 92 ? 6.396 4.821 -8.558 1.00 92.25 92 ILE A N 1
ATOM 688 C CA . ILE A 1 92 ? 7.466 5.268 -7.658 1.00 92.25 92 ILE A CA 1
ATOM 689 C C . ILE A 1 92 ? 8.437 6.170 -8.423 1.00 92.25 92 ILE A C 1
ATOM 691 O O . ILE A 1 92 ? 8.934 5.818 -9.489 1.00 92.25 92 ILE A O 1
ATOM 695 N N . THR A 1 93 ? 8.766 7.332 -7.852 1.00 94.12 93 THR A N 1
ATOM 696 C CA . THR A 1 93 ? 9.780 8.249 -8.397 1.00 94.12 93 THR A CA 1
ATOM 697 C C . THR A 1 93 ? 10.938 8.422 -7.419 1.00 94.12 93 THR A C 1
ATOM 699 O O . THR A 1 93 ? 10.747 8.899 -6.300 1.00 94.12 93 THR A O 1
ATOM 702 N N . ILE A 1 94 ? 12.159 8.115 -7.863 1.00 94.25 94 ILE A N 1
ATOM 703 C CA . ILE A 1 94 ? 13.396 8.334 -7.100 1.00 94.25 94 ILE A CA 1
ATOM 704 C C . ILE A 1 94 ? 14.048 9.628 -7.596 1.00 94.25 94 ILE A C 1
ATOM 706 O O . ILE A 1 94 ? 14.577 9.683 -8.701 1.00 94.25 94 ILE A O 1
ATOM 710 N N . LYS A 1 95 ? 14.013 10.690 -6.782 1.00 96.44 95 LYS A N 1
ATOM 711 C CA . LYS A 1 95 ? 14.593 11.996 -7.158 1.00 96.44 95 LYS A CA 1
ATOM 712 C C . LYS A 1 95 ? 16.110 12.071 -6.971 1.00 96.44 95 LYS A C 1
ATOM 714 O O . LYS A 1 95 ? 16.774 12.850 -7.646 1.00 96.44 95 LYS A O 1
ATOM 719 N N . LYS A 1 96 ? 16.648 11.322 -6.006 1.00 95.62 96 LYS A N 1
ATOM 720 C CA . LYS A 1 96 ? 18.073 11.308 -5.655 1.00 95.62 96 LYS A CA 1
ATOM 721 C C . LYS A 1 96 ? 18.440 9.954 -5.054 1.00 95.62 96 LYS A C 1
ATOM 723 O O . LYS A 1 96 ? 17.656 9.404 -4.287 1.00 95.62 96 LYS A O 1
ATOM 728 N N . GLY A 1 97 ? 19.645 9.477 -5.354 1.00 93.88 97 GLY A N 1
ATOM 729 C CA . GLY A 1 97 ? 20.167 8.190 -4.889 1.00 93.88 97 GLY A CA 1
ATOM 730 C C . GLY A 1 97 ? 20.321 7.187 -6.029 1.00 93.88 97 GLY A C 1
ATOM 731 O O . GLY A 1 97 ? 20.136 7.536 -7.192 1.00 93.88 97 GLY A O 1
ATOM 732 N N . ALA A 1 98 ? 20.680 5.955 -5.679 1.00 92.75 98 ALA A N 1
ATOM 733 C CA . ALA A 1 98 ? 20.768 4.828 -6.600 1.00 92.75 98 ALA A CA 1
ATOM 734 C C . ALA A 1 98 ? 19.767 3.744 -6.182 1.00 92.75 98 ALA A C 1
ATOM 736 O O . ALA A 1 98 ? 19.526 3.552 -4.989 1.00 92.75 98 ALA A O 1
ATOM 737 N N . LEU A 1 99 ? 19.206 3.040 -7.165 1.00 93.31 99 LEU A N 1
ATOM 738 C CA . LEU A 1 99 ? 18.455 1.808 -6.947 1.00 93.31 99 LEU A CA 1
ATOM 739 C C . LEU A 1 99 ? 19.393 0.624 -7.200 1.00 93.31 99 LEU A C 1
ATOM 741 O O . LEU A 1 99 ? 19.946 0.508 -8.291 1.00 93.31 99 LEU A O 1
ATOM 745 N N . THR A 1 100 ? 19.548 -0.253 -6.209 1.00 92.88 100 THR A N 1
ATOM 746 C CA . THR A 1 100 ? 20.357 -1.475 -6.318 1.00 92.88 100 THR A CA 1
ATOM 747 C C . THR A 1 100 ? 19.460 -2.692 -6.136 1.00 92.88 100 THR A C 1
ATOM 749 O O . THR A 1 100 ? 18.750 -2.786 -5.138 1.00 92.88 100 THR A O 1
ATOM 752 N N . VAL A 1 101 ? 19.533 -3.642 -7.069 1.00 93.00 101 VAL A N 1
ATOM 753 C CA . VAL A 1 101 ? 18.854 -4.944 -6.996 1.00 93.00 101 VAL A CA 1
ATOM 754 C C . VAL A 1 101 ? 19.926 -6.021 -6.861 1.00 93.00 101 VAL A C 1
ATOM 756 O O . VAL A 1 101 ? 20.826 -6.088 -7.693 1.00 93.00 101 VAL A O 1
ATOM 759 N N . GLN A 1 102 ? 19.876 -6.814 -5.788 1.00 91.69 102 GLN A N 1
ATOM 760 C CA . GLN A 1 102 ? 20.939 -7.778 -5.464 1.00 91.69 102 GLN A CA 1
ATOM 761 C C . GLN A 1 102 ? 20.687 -9.192 -6.012 1.00 91.69 102 GLN A C 1
ATOM 763 O O . GLN A 1 102 ? 21.646 -9.936 -6.188 1.00 91.69 102 GLN A O 1
ATOM 768 N N . ASP A 1 103 ? 19.434 -9.568 -6.290 1.00 88.38 103 ASP A N 1
ATOM 769 C CA . ASP A 1 103 ? 19.059 -10.916 -6.742 1.00 88.38 103 ASP A CA 1
ATOM 770 C C . ASP A 1 103 ? 17.883 -10.868 -7.743 1.00 88.38 103 ASP A C 1
ATOM 772 O O . ASP A 1 103 ? 17.115 -9.906 -7.746 1.00 88.38 103 ASP A O 1
ATOM 776 N N . LYS A 1 104 ? 17.756 -11.896 -8.598 1.00 81.25 104 LYS A N 1
ATOM 777 C CA . LYS A 1 104 ? 16.667 -12.180 -9.575 1.00 81.25 104 LYS A CA 1
ATOM 778 C C . LYS A 1 104 ? 16.318 -11.117 -10.635 1.00 81.25 104 LYS A C 1
ATOM 780 O O . LYS A 1 104 ? 15.563 -11.427 -11.554 1.00 81.25 104 LYS A O 1
ATOM 785 N N . GLY A 1 105 ? 16.904 -9.922 -10.576 1.00 88.81 105 GLY A N 1
ATOM 786 C CA . GLY A 1 105 ? 16.771 -8.877 -11.598 1.00 88.81 105 GLY A CA 1
ATOM 787 C C . GLY A 1 105 ? 15.440 -8.115 -11.564 1.00 88.81 105 GLY A C 1
ATOM 788 O O . GLY A 1 105 ? 14.653 -8.236 -10.629 1.00 88.81 105 GLY A O 1
ATOM 789 N N . VAL A 1 106 ? 15.206 -7.288 -12.588 1.00 91.94 106 VAL A N 1
ATOM 790 C CA . VAL A 1 106 ? 13.975 -6.499 -12.762 1.00 91.94 106 VAL A CA 1
ATOM 791 C C . VAL A 1 106 ? 13.185 -7.077 -13.933 1.00 91.94 106 VAL A C 1
ATOM 793 O O . VAL A 1 106 ? 13.719 -7.190 -15.034 1.00 91.94 106 VAL A O 1
ATOM 796 N N . SER A 1 107 ? 11.919 -7.429 -13.702 1.00 91.44 107 SER A N 1
ATOM 797 C CA . SER A 1 107 ? 10.997 -7.866 -14.756 1.00 91.44 107 SER A CA 1
ATOM 798 C C . SER A 1 107 ? 10.052 -6.727 -15.125 1.00 91.44 107 SER A C 1
ATOM 800 O O . SER A 1 107 ? 9.430 -6.131 -14.247 1.00 91.44 107 SER A O 1
ATOM 802 N N . VAL A 1 108 ? 9.944 -6.435 -16.422 1.00 92.88 108 VAL A N 1
ATOM 803 C CA . VAL A 1 108 ? 9.036 -5.423 -16.976 1.00 92.88 108 VAL A CA 1
ATOM 804 C C . VAL A 1 108 ? 8.158 -6.110 -18.030 1.00 92.88 108 VAL A C 1
ATOM 806 O O . VAL A 1 108 ? 8.544 -6.172 -19.193 1.00 92.88 108 VAL A O 1
ATOM 809 N N . PRO A 1 109 ? 7.010 -6.702 -17.641 1.00 89.12 109 PRO A N 1
ATOM 810 C CA . PRO A 1 109 ? 6.297 -7.658 -18.498 1.00 89.12 109 PRO A CA 1
ATOM 811 C C . PRO A 1 109 ? 5.647 -7.058 -19.748 1.00 89.12 109 PRO A C 1
ATOM 813 O O . PRO A 1 109 ? 5.514 -7.739 -20.759 1.00 89.12 109 PRO A O 1
ATOM 816 N N . SER A 1 110 ? 5.185 -5.810 -19.663 1.00 88.00 110 SER A N 1
ATOM 817 C CA . SER A 1 110 ? 4.349 -5.181 -20.697 1.00 88.00 110 SER A CA 1
ATOM 818 C C . SER A 1 110 ? 4.801 -3.771 -21.075 1.00 88.00 110 SER A C 1
ATOM 820 O O . SER A 1 110 ? 4.075 -3.060 -21.764 1.00 88.00 110 SER A O 1
ATOM 822 N N . ALA A 1 111 ? 5.958 -3.341 -20.580 1.00 92.25 111 ALA A N 1
ATOM 823 C CA . ALA A 1 111 ? 6.499 -2.008 -20.798 1.00 92.25 111 ALA A CA 1
ATOM 824 C C . ALA A 1 111 ? 7.981 -2.101 -21.178 1.00 92.25 111 ALA A C 1
ATOM 826 O O . ALA A 1 111 ? 8.526 -3.189 -21.348 1.00 92.25 111 ALA A O 1
ATOM 827 N N . ASP A 1 112 ? 8.623 -0.949 -21.319 1.00 93.44 112 ASP A N 1
ATOM 828 C CA . ASP A 1 112 ? 10.010 -0.845 -21.749 1.00 93.44 112 ASP A CA 1
ATOM 829 C C . ASP A 1 112 ? 10.909 -0.326 -20.625 1.00 93.44 112 ASP A C 1
ATOM 831 O O . ASP A 1 112 ? 10.469 0.402 -19.731 1.00 93.44 112 ASP A O 1
ATOM 835 N N . VAL A 1 113 ? 12.190 -0.678 -20.692 1.00 94.75 113 VAL A N 1
ATOM 836 C CA . VAL A 1 113 ? 13.226 -0.076 -19.851 1.00 94.7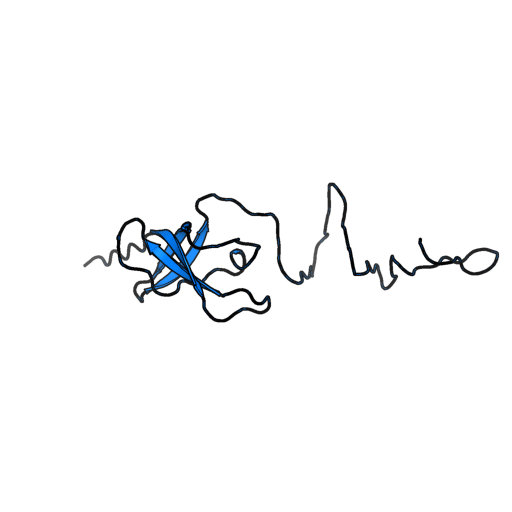5 113 VAL A CA 1
ATOM 837 C C . VAL A 1 113 ? 13.971 0.936 -20.702 1.00 94.75 113 VAL A C 1
ATOM 839 O O . VAL A 1 113 ? 14.696 0.563 -21.617 1.00 94.75 113 VAL A O 1
ATOM 842 N N . THR A 1 114 ? 13.823 2.220 -20.383 1.00 95.38 114 THR A N 1
ATOM 843 C CA . THR A 1 114 ? 14.551 3.283 -21.082 1.00 95.38 114 THR A CA 1
ATOM 844 C C . THR A 1 114 ? 15.731 3.777 -20.254 1.00 95.38 114 THR A C 1
ATOM 846 O O . THR A 1 114 ? 15.541 4.255 -19.134 1.00 95.38 114 THR A O 1
ATOM 849 N N . ALA A 1 115 ? 16.936 3.744 -20.819 1.00 94.81 115 ALA A N 1
ATOM 850 C CA . ALA A 1 115 ? 18.137 4.314 -20.213 1.00 94.81 115 ALA A CA 1
ATOM 851 C C . ALA A 1 115 ? 18.647 5.471 -21.078 1.00 94.81 115 ALA A C 1
ATOM 853 O O . ALA A 1 115 ? 18.961 5.284 -22.250 1.00 94.81 115 ALA A O 1
ATOM 854 N N . SER A 1 116 ? 18.703 6.686 -20.519 1.00 95.06 116 SER A N 1
ATOM 855 C CA . SER A 1 116 ? 19.112 7.900 -21.254 1.00 95.06 116 SER A CA 1
ATOM 856 C C . SER A 1 116 ? 18.340 8.122 -22.568 1.00 95.06 116 SER A C 1
ATOM 858 O O . SER A 1 116 ? 18.901 8.589 -23.554 1.00 95.06 116 SER A O 1
ATOM 860 N N . GLY A 1 117 ? 17.051 7.766 -22.586 1.00 94.69 117 GLY A N 1
ATOM 861 C CA . GLY A 1 117 ? 16.188 7.872 -23.768 1.00 94.69 117 GLY A CA 1
ATOM 862 C C . GLY A 1 117 ? 16.318 6.725 -24.776 1.00 94.69 117 GLY A C 1
ATOM 863 O O . GLY A 1 117 ? 15.620 6.738 -25.784 1.00 94.69 117 GLY A O 1
ATOM 864 N N . ILE A 1 118 ? 17.168 5.729 -24.514 1.00 95.50 118 ILE A N 1
ATOM 865 C CA . ILE A 1 118 ? 17.315 4.539 -25.355 1.00 95.50 118 ILE A CA 1
ATOM 866 C C . ILE A 1 118 ? 16.445 3.414 -24.804 1.00 95.50 118 ILE A C 1
ATOM 868 O O . ILE A 1 118 ? 16.561 3.059 -23.632 1.00 95.50 118 ILE A O 1
ATOM 872 N N . SER A 1 119 ? 15.588 2.870 -25.662 1.00 95.62 119 SER A N 1
ATOM 873 C CA . SER A 1 119 ? 14.705 1.739 -25.376 1.00 95.62 119 SER A CA 1
ATOM 874 C C . SER A 1 119 ? 15.473 0.424 -25.301 1.00 95.62 119 SER A C 1
ATOM 876 O O . SER A 1 119 ? 16.239 0.104 -26.210 1.00 95.62 119 SER A O 1
ATOM 878 N N . LEU A 1 120 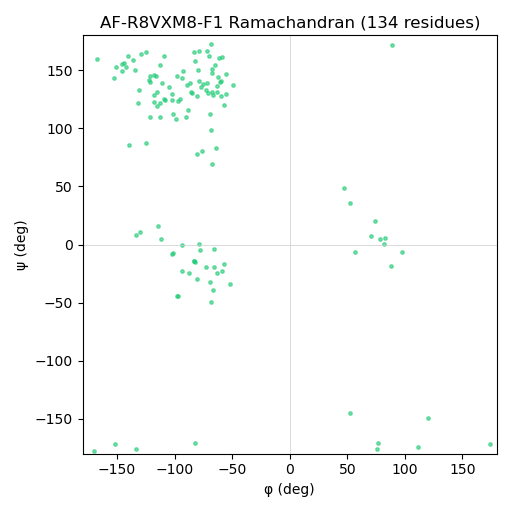? 15.225 -0.389 -24.276 1.00 94.94 120 LEU A N 1
ATOM 879 C CA . LEU A 1 120 ? 15.765 -1.742 -24.222 1.00 94.94 120 LEU A CA 1
ATOM 880 C C . LEU A 1 120 ? 15.157 -2.623 -25.317 1.00 94.94 120 LEU A C 1
ATOM 882 O O . LEU A 1 120 ? 15.885 -3.395 -25.928 1.00 94.94 120 LEU A O 1
ATOM 886 N N . THR A 1 121 ? 13.862 -2.493 -25.596 1.00 94.12 121 THR A N 1
ATOM 887 C CA . THR A 1 121 ? 13.138 -3.362 -26.542 1.00 94.12 121 THR A CA 1
ATOM 888 C C . THR A 1 121 ? 13.296 -2.976 -28.014 1.00 94.12 121 THR A C 1
ATOM 890 O O . THR A 1 121 ? 13.003 -3.795 -28.881 1.00 94.12 121 THR A O 1
ATOM 893 N N . SER A 1 122 ? 13.780 -1.768 -28.327 1.00 94.25 122 SER A N 1
ATOM 894 C CA . SER A 1 122 ? 13.885 -1.296 -29.716 1.00 94.25 122 SER A CA 1
ATOM 895 C C . SER A 1 122 ? 15.247 -0.715 -30.118 1.00 94.25 122 SER A C 1
ATOM 897 O O . SER A 1 122 ? 15.332 -0.085 -31.174 1.00 94.25 122 SER A O 1
ATOM 899 N N . HIS A 1 123 ? 16.299 -0.850 -29.303 1.00 95.75 123 HIS A N 1
ATOM 900 C CA . HIS A 1 123 ? 17.610 -0.281 -29.645 1.00 95.75 123 HIS A CA 1
ATOM 901 C C . HIS A 1 123 ? 18.273 -0.972 -30.845 1.00 95.75 123 HIS A C 1
ATOM 903 O O . HIS A 1 123 ? 18.096 -2.166 -31.076 1.00 95.75 123 HIS A O 1
ATOM 909 N N . THR A 1 124 ? 19.092 -0.218 -31.576 1.00 96.00 124 THR A N 1
ATOM 910 C CA . THR A 1 124 ? 19.979 -0.729 -32.630 1.00 96.00 124 THR A CA 1
ATOM 911 C C . THR A 1 124 ? 21.420 -0.317 -32.351 1.00 96.00 124 THR A C 1
ATOM 913 O O . THR A 1 124 ? 21.689 0.555 -31.519 1.00 96.00 124 THR A O 1
ATOM 916 N N . HIS A 1 125 ? 22.354 -0.957 -33.050 1.00 94.50 125 HIS A N 1
ATOM 917 C CA . HIS A 1 125 ? 23.762 -0.595 -33.048 1.00 94.50 125 HIS A CA 1
ATOM 918 C C . HIS A 1 125 ? 24.241 -0.278 -34.465 1.00 94.50 125 HIS A C 1
ATOM 920 O O . HIS A 1 125 ? 23.934 -1.002 -35.414 1.00 94.50 125 HIS A O 1
ATOM 926 N N . THR A 1 126 ? 25.103 0.728 -34.583 1.00 96.06 126 THR A N 1
ATOM 927 C CA . THR A 1 126 ? 25.845 0.982 -35.818 1.00 96.06 126 THR A CA 1
ATOM 928 C C . THR A 1 126 ? 26.911 -0.095 -36.034 1.00 96.06 126 THR A C 1
ATOM 930 O O . THR A 1 126 ? 27.722 -0.381 -35.151 1.00 96.06 126 THR A O 1
ATOM 933 N N . ALA A 1 127 ? 26.938 -0.670 -37.233 1.00 92.44 127 ALA A N 1
ATOM 934 C CA . ALA A 1 127 ? 27.861 -1.706 -37.676 1.00 92.44 127 ALA A CA 1
ATOM 935 C C . ALA A 1 127 ? 28.520 -1.324 -39.025 1.00 92.44 127 ALA A C 1
ATOM 937 O O . ALA A 1 127 ? 28.014 -0.465 -39.748 1.00 92.44 127 ALA A O 1
ATOM 938 N N . PRO A 1 128 ? 29.632 -1.974 -39.432 1.00 94.31 128 PRO A N 1
ATOM 939 C CA . PRO A 1 128 ? 30.329 -1.665 -40.693 1.00 94.31 128 PRO A CA 1
ATOM 940 C C . PRO A 1 128 ? 29.476 -1.762 -41.971 1.00 94.31 128 PRO A C 1
ATOM 942 O O . PRO A 1 128 ? 29.874 -1.250 -43.014 1.00 94.31 128 PRO A O 1
ATOM 945 N N . HIS A 1 129 ? 28.321 -2.427 -41.905 1.00 91.94 129 HIS A N 1
ATOM 946 C CA . HIS A 1 129 ? 27.406 -2.637 -43.030 1.00 91.94 129 HIS A CA 1
ATOM 947 C C . HIS A 1 129 ? 26.047 -1.934 -42.854 1.00 91.94 129 HIS A C 1
ATOM 949 O O . HIS A 1 129 ? 25.104 -2.265 -43.568 1.00 91.94 129 HIS A O 1
ATOM 955 N N . GLY A 1 130 ? 25.933 -0.978 -41.925 1.00 93.31 130 GLY A N 1
ATOM 956 C CA . GLY A 1 130 ? 24.686 -0.268 -41.615 1.00 93.31 130 GLY A CA 1
ATOM 957 C C . GLY A 1 130 ? 24.258 -0.458 -40.160 1.00 93.31 130 GLY A C 1
ATOM 958 O O . GLY A 1 130 ? 25.101 -0.624 -39.288 1.00 93.31 130 GLY A O 1
ATOM 959 N N . GLU A 1 131 ? 22.957 -0.435 -39.887 1.00 94.75 131 GLU A N 1
ATOM 960 C CA . GLU A 1 131 ? 22.405 -0.652 -38.541 1.00 94.75 131 GLU A CA 1
ATOM 961 C C . GLU A 1 131 ? 22.050 -2.127 -38.309 1.00 94.75 131 GLU A C 1
ATOM 963 O O . GLU A 1 131 ? 21.668 -2.842 -39.240 1.00 94.75 131 GLU A O 1
ATOM 968 N N . THR A 1 132 ? 22.147 -2.591 -37.061 1.00 94.44 132 THR A N 1
ATOM 969 C CA . THR A 1 132 ? 21.573 -3.884 -36.666 1.00 94.44 132 THR A CA 1
ATOM 970 C C . THR A 1 132 ? 20.045 -3.825 -36.663 1.00 94.44 132 THR A C 1
ATOM 972 O O . THR A 1 132 ? 19.437 -2.760 -36.578 1.00 94.44 132 THR A O 1
ATOM 975 N N . THR A 1 133 ? 19.401 -4.990 -36.680 1.00 92.38 133 THR A N 1
ATOM 976 C CA . THR A 1 133 ? 17.999 -5.098 -36.258 1.00 92.38 133 THR A CA 1
ATOM 977 C C . THR A 1 133 ? 17.884 -4.952 -34.737 1.00 92.38 133 THR A C 1
ATOM 979 O O . THR A 1 133 ? 18.891 -5.036 -34.026 1.00 92.38 133 THR A O 1
ATOM 982 N N . GLY A 1 134 ? 16.660 -4.744 -34.244 1.00 93.25 134 GLY A N 1
ATOM 983 C CA . GLY A 1 134 ? 16.382 -4.691 -32.809 1.00 93.25 134 GLY A CA 1
ATOM 984 C C . GLY A 1 134 ? 16.551 -6.043 -32.094 1.00 93.25 134 GLY A C 1
ATOM 985 O O . GLY A 1 134 ? 16.752 -7.072 -32.753 1.00 93.25 134 GLY A O 1
ATOM 986 N N . PRO A 1 135 ? 16.467 -6.047 -30.753 1.00 91.69 135 PRO A N 1
ATOM 987 C CA . PRO A 1 135 ? 16.569 -7.252 -29.932 1.00 91.69 135 PRO A CA 1
ATOM 988 C C . PRO A 1 135 ? 15.407 -8.225 -30.178 1.00 91.69 135 PRO A C 1
ATOM 990 O O . PRO A 1 135 ? 14.323 -7.809 -30.589 1.00 91.69 135 PRO A O 1
ATOM 993 N N . HIS A 1 136 ? 15.645 -9.513 -29.916 1.00 77.88 136 HIS A N 1
ATOM 994 C CA . HIS A 1 136 ? 14.668 -10.604 -30.008 1.00 77.88 136 HIS A CA 1
ATOM 995 C C . HIS A 1 136 ? 14.522 -11.333 -28.673 1.00 77.88 136 HIS A C 1
ATOM 997 O O . HIS A 1 136 ? 15.514 -11.356 -27.909 1.00 77.88 136 HIS A O 1
#

Foldseek 3Di:
DPPPPPFDWFKFWWADQADDADPLRWGFWTWTQTPVDHPDIADTEGEPPCLTDLQVPHDTGFMFTWTADPVRYTHTDHTPVPDGPPDDDDDDDDPDDDDDDDDDDDDDPPDFDADPNATQQADWDQDPVGIDGGDD

Sequence (136 aa):
MPNSNTQMIQKGKISSIEGEPDRNGDKTTARVLPSTADSLVTRPLTIPWYLRGDMGNLSPGVEVAYAMFEDGTGLILSRMDGEWPGIVPGDITIKKGALTVQDKGVSVPSADVTASGISLTSHTHTAPHGETTGPH